Protein AF-A0A6I4Q7S2-F1 (afdb_monomer_lite)

Structure (mmCIF, N/CA/C/O backbone):
data_AF-A0A6I4Q7S2-F1
#
_entry.id   AF-A0A6I4Q7S2-F1
#
loop_
_atom_site.group_PDB
_atom_site.id
_atom_site.type_symbol
_atom_site.label_atom_id
_atom_site.label_alt_id
_atom_site.label_comp_id
_atom_site.label_asym_id
_atom_site.label_entity_id
_atom_site.label_seq_id
_atom_site.pdbx_PDB_ins_code
_atom_site.Cartn_x
_atom_site.Cartn_y
_atom_site.Cartn_z
_atom_site.occupancy
_atom_site.B_iso_or_equiv
_atom_site.auth_seq_id
_atom_site.auth_comp_id
_atom_site.auth_asym_id
_atom_site.auth_atom_id
_atom_site.pdbx_PDB_model_num
ATOM 1 N N . MET A 1 1 ? -5.305 -0.276 26.487 1.00 49.66 1 MET A N 1
ATOM 2 C CA . MET A 1 1 ? -5.914 0.810 25.688 1.00 49.66 1 MET A CA 1
ATOM 3 C C . MET A 1 1 ? -7.414 0.720 25.911 1.00 49.66 1 MET A C 1
ATOM 5 O O . MET A 1 1 ? -7.982 -0.295 25.547 1.00 49.66 1 MET A O 1
ATOM 9 N N . HIS A 1 2 ? -8.028 1.681 26.604 1.00 46.66 2 HIS A N 1
ATOM 10 C CA . HIS A 1 2 ? -9.475 1.680 26.854 1.00 46.66 2 HIS A CA 1
ATOM 11 C C . HIS A 1 2 ? -10.180 2.406 25.700 1.00 46.66 2 HIS A C 1
ATOM 13 O O . HIS A 1 2 ? -9.959 3.601 25.516 1.00 46.66 2 HIS A O 1
ATOM 19 N N . THR A 1 3 ? -10.976 1.679 24.915 1.00 49.47 3 THR A N 1
ATOM 20 C CA . THR A 1 3 ? -11.539 2.110 23.617 1.00 49.47 3 THR A CA 1
ATOM 21 C C . THR A 1 3 ? -13.013 2.529 23.682 1.00 49.47 3 THR A C 1
ATOM 23 O O . THR A 1 3 ? -13.605 2.836 22.656 1.00 49.47 3 THR A O 1
ATOM 26 N N . HIS A 1 4 ? -13.604 2.604 24.877 1.00 51.66 4 HIS A N 1
ATOM 27 C CA . HIS A 1 4 ? -15.047 2.827 25.084 1.00 51.66 4 HIS A CA 1
ATOM 28 C C . HIS A 1 4 ? -15.483 4.309 25.068 1.00 51.66 4 HIS A C 1
ATOM 30 O O . HIS A 1 4 ? -16.620 4.616 25.413 1.00 51.66 4 HIS A O 1
ATOM 36 N N . ASN A 1 5 ? -14.587 5.251 24.737 1.00 62.62 5 ASN A N 1
ATOM 37 C CA . ASN A 1 5 ? -14.944 6.667 24.604 1.00 62.62 5 ASN A CA 1
ATOM 38 C C . ASN A 1 5 ? -15.087 7.023 23.107 1.00 62.62 5 ASN A C 1
ATOM 40 O O . ASN A 1 5 ? -14.070 7.031 22.409 1.00 62.62 5 ASN A O 1
ATOM 44 N N . PRO A 1 6 ? -16.296 7.344 22.614 1.00 57.25 6 PRO A N 1
ATOM 45 C CA . PRO A 1 6 ? -16.530 7.695 21.211 1.00 57.25 6 PRO A CA 1
ATOM 46 C C . PRO A 1 6 ? -15.836 8.995 20.754 1.00 57.25 6 PRO A C 1
ATOM 48 O O . PRO A 1 6 ? -15.523 9.111 19.570 1.00 57.25 6 PRO A O 1
ATOM 51 N N . ASP A 1 7 ? -15.466 9.905 21.665 1.00 61.59 7 ASP A N 1
ATOM 52 C CA . ASP A 1 7 ? -14.604 11.070 21.367 1.00 61.59 7 ASP A CA 1
ATOM 53 C C . ASP A 1 7 ? -13.117 10.687 21.236 1.00 61.59 7 ASP A C 1
ATOM 55 O O . ASP A 1 7 ? -12.273 11.491 20.840 1.00 61.59 7 ASP A O 1
ATOM 59 N N . LYS A 1 8 ? -12.773 9.437 21.567 1.00 58.53 8 LYS A N 1
ATOM 60 C CA . LYS A 1 8 ? -11.436 8.846 21.439 1.00 58.53 8 LYS A CA 1
ATOM 61 C C . LYS A 1 8 ? -11.423 7.715 20.411 1.00 58.53 8 LYS A C 1
ATOM 63 O O . LYS A 1 8 ? -10.740 6.713 20.620 1.00 58.53 8 LYS A O 1
ATOM 68 N N . MET A 1 9 ? -12.133 7.871 19.289 1.00 60.41 9 MET A N 1
ATOM 69 C CA . MET A 1 9 ? -11.868 7.062 18.093 1.00 60.41 9 MET A CA 1
ATOM 70 C C . MET A 1 9 ? -10.392 7.218 17.708 1.00 60.41 9 MET A C 1
ATOM 72 O O . MET A 1 9 ? -9.995 8.193 17.074 1.00 60.41 9 MET A O 1
ATOM 76 N N . GLN A 1 10 ? -9.567 6.260 18.118 1.00 72.69 10 GLN A N 1
ATOM 77 C CA . GLN A 1 10 ? -8.154 6.226 17.782 1.00 72.69 10 GLN A CA 1
ATOM 78 C C . GLN A 1 10 ? -7.974 5.345 16.553 1.00 72.69 10 GLN A C 1
ATOM 80 O O . GLN A 1 10 ? -8.396 4.188 16.515 1.00 72.69 10 GLN A O 1
ATOM 85 N N . GLY A 1 11 ? -7.354 5.918 15.530 1.00 82.81 11 GLY A N 1
ATOM 86 C CA . GLY A 1 11 ? -6.937 5.199 14.343 1.00 82.81 11 GLY A CA 1
ATOM 87 C C . GLY A 1 11 ? -5.535 5.621 13.948 1.00 82.81 11 GLY A C 1
ATOM 88 O O . GLY A 1 11 ? -5.094 6.726 14.261 1.00 82.81 11 GLY A O 1
ATOM 89 N N . ILE A 1 12 ? -4.829 4.722 13.275 1.00 90.31 12 ILE A N 1
ATOM 90 C CA . ILE A 1 12 ? -3.504 4.997 12.724 1.00 90.31 12 ILE A CA 1
ATOM 91 C C . ILE A 1 12 ? -3.560 4.666 11.244 1.00 90.31 12 ILE A C 1
ATOM 93 O O . ILE 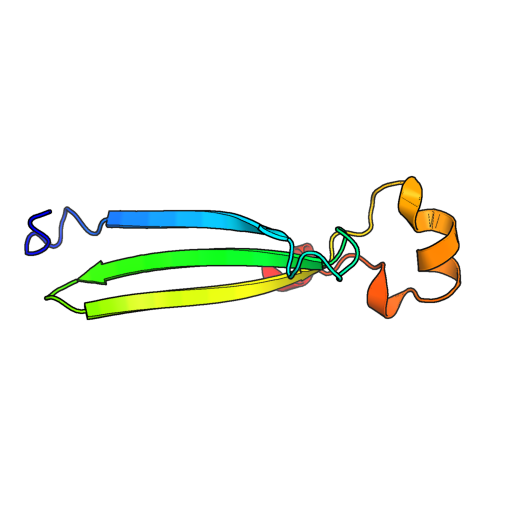A 1 12 ? -4.040 3.598 10.862 1.00 90.31 12 ILE A O 1
ATOM 97 N N . ILE A 1 13 ? -3.065 5.590 10.426 1.00 91.81 13 ILE A N 1
ATOM 98 C CA . ILE A 1 13 ? -2.887 5.399 8.993 1.00 91.81 13 ILE A CA 1
ATOM 99 C C . ILE A 1 13 ? -1.397 5.482 8.700 1.00 91.81 13 ILE A C 1
ATOM 101 O O . ILE A 1 13 ? -0.719 6.401 9.156 1.00 91.81 13 ILE A O 1
ATOM 105 N N . PHE A 1 14 ? -0.895 4.536 7.919 1.00 93.56 14 PHE A N 1
ATOM 106 C CA . PHE A 1 14 ? 0.466 4.573 7.414 1.00 93.56 14 PHE A CA 1
ATOM 107 C C . PHE A 1 14 ? 0.517 4.175 5.945 1.00 93.56 14 PHE A C 1
ATOM 109 O O . PHE A 1 14 ? -0.276 3.370 5.452 1.00 93.56 14 PHE A O 1
ATOM 116 N N . GLU A 1 15 ? 1.489 4.743 5.243 1.00 92.88 15 GLU A N 1
ATOM 117 C CA . GLU A 1 15 ? 1.870 4.295 3.913 1.00 92.88 15 GLU A CA 1
ATOM 118 C C . GLU A 1 15 ? 2.940 3.208 4.040 1.00 92.88 15 GLU A C 1
ATOM 120 O O . GLU A 1 15 ? 3.937 3.378 4.745 1.00 92.88 15 GLU A O 1
ATOM 125 N N . ARG A 1 16 ? 2.772 2.098 3.321 1.00 94.25 16 ARG A N 1
ATOM 126 C CA . ARG A 1 16 ? 3.813 1.074 3.180 1.00 94.25 16 ARG A CA 1
ATOM 127 C C . ARG A 1 16 ? 3.912 0.552 1.754 1.00 94.25 16 ARG A C 1
ATOM 129 O O . ARG A 1 16 ? 2.995 0.711 0.952 1.00 94.25 16 ARG A O 1
ATOM 136 N N . MET A 1 17 ? 5.015 -0.123 1.439 1.00 93.56 17 MET A N 1
ATOM 137 C CA . MET A 1 17 ? 5.112 -0.914 0.207 1.00 93.56 17 MET A CA 1
ATOM 138 C C . MET A 1 17 ? 4.141 -2.100 0.250 1.00 93.56 17 MET A C 1
ATOM 140 O O . MET A 1 17 ? 3.820 -2.609 1.328 1.00 93.56 17 MET A O 1
ATOM 144 N N . GLU A 1 18 ? 3.680 -2.547 -0.919 1.00 94.81 18 GLU A N 1
ATOM 145 C CA . GLU A 1 18 ? 2.773 -3.696 -1.027 1.00 94.81 18 GLU A CA 1
ATOM 146 C C . GLU A 1 18 ? 3.393 -4.982 -0.460 1.00 94.81 18 GLU A C 1
ATOM 148 O O . GLU A 1 18 ? 2.778 -5.625 0.395 1.00 94.81 18 GLU A O 1
ATOM 153 N N . SER A 1 19 ? 4.616 -5.315 -0.886 1.00 93.38 19 SER A N 1
ATOM 154 C CA . SER A 1 19 ? 5.409 -6.440 -0.381 1.00 93.38 19 SER A CA 1
ATOM 155 C C . SER A 1 19 ? 6.903 -6.230 -0.672 1.00 93.38 19 SER A C 1
ATOM 157 O O . SER A 1 19 ? 7.255 -5.362 -1.470 1.00 93.38 19 SER A O 1
ATOM 159 N N . ILE A 1 20 ? 7.779 -7.043 -0.068 1.00 88.31 20 ILE A N 1
ATOM 160 C CA . ILE A 1 20 ? 9.238 -7.003 -0.302 1.00 88.31 20 ILE A CA 1
ATOM 161 C C . ILE A 1 20 ? 9.589 -7.371 -1.758 1.00 88.31 20 ILE A C 1
ATOM 163 O O . ILE A 1 20 ? 10.552 -6.848 -2.308 1.00 88.31 20 ILE A O 1
ATOM 167 N N . GLY A 1 21 ? 8.796 -8.240 -2.396 1.00 90.75 21 GLY A N 1
ATOM 168 C CA . GLY A 1 21 ? 9.009 -8.680 -3.781 1.00 90.75 21 GLY A CA 1
ATOM 169 C C . GLY A 1 21 ? 8.382 -7.772 -4.841 1.00 90.75 21 GLY A C 1
ATOM 170 O O . GLY A 1 21 ? 8.539 -8.026 -6.033 1.00 90.75 21 GLY A O 1
ATOM 171 N N . THR A 1 22 ? 7.658 -6.725 -4.437 1.00 90.62 22 THR A N 1
ATOM 172 C CA . THR A 1 22 ? 6.987 -5.812 -5.367 1.00 90.62 22 THR A CA 1
ATOM 173 C C . THR A 1 22 ? 7.801 -4.534 -5.524 1.00 90.62 22 THR A C 1
ATOM 175 O O . THR A 1 22 ? 8.320 -3.986 -4.553 1.00 90.62 22 THR A O 1
ATOM 178 N N . ALA A 1 23 ? 7.881 -4.005 -6.747 1.00 91.88 23 ALA A N 1
ATOM 179 C CA . ALA A 1 23 ? 8.511 -2.714 -6.982 1.00 91.88 23 ALA A CA 1
ATOM 180 C C . ALA A 1 23 ? 7.873 -1.629 -6.094 1.00 91.88 23 ALA A C 1
ATOM 182 O O . ALA A 1 23 ? 6.650 -1.512 -6.029 1.00 91.88 23 ALA A O 1
ATOM 183 N N . GLY A 1 24 ? 8.699 -0.782 -5.470 1.00 92.75 24 GLY A N 1
ATOM 184 C CA . GLY A 1 24 ? 8.255 0.271 -4.540 1.00 92.75 24 GLY A CA 1
ATOM 185 C C . GLY A 1 24 ? 7.360 1.372 -5.135 1.00 92.75 24 GLY A C 1
ATOM 186 O O . GLY A 1 24 ? 7.041 2.332 -4.436 1.00 92.75 24 GLY A O 1
ATOM 187 N N . VAL A 1 25 ? 6.965 1.252 -6.406 1.00 94.38 25 VAL A N 1
ATOM 188 C CA . VAL A 1 25 ? 5.857 1.998 -7.014 1.00 94.38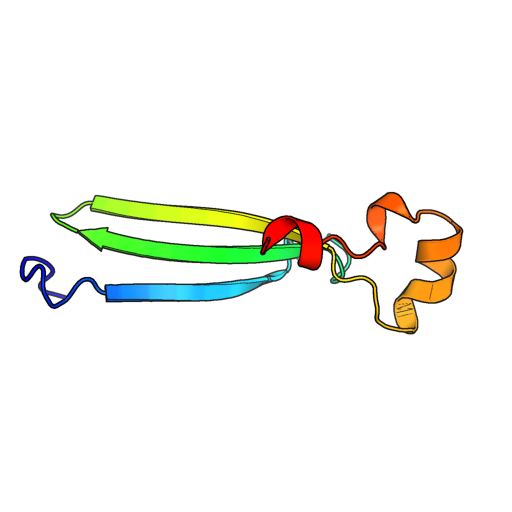 25 VAL A CA 1
ATOM 189 C C . VAL A 1 25 ? 4.510 1.542 -6.449 1.00 94.38 25 VAL A C 1
ATOM 191 O O . VAL A 1 25 ? 3.615 2.367 -6.303 1.00 94.38 25 VAL A O 1
ATOM 194 N N . ALA A 1 26 ? 4.369 0.262 -6.091 1.00 96.38 26 ALA A N 1
ATOM 195 C CA . ALA A 1 26 ? 3.167 -0.289 -5.484 1.00 96.38 26 ALA A CA 1
ATOM 196 C C . ALA A 1 26 ? 3.144 0.001 -3.976 1.00 96.38 26 ALA A C 1
ATOM 198 O O . ALA A 1 26 ? 3.987 -0.475 -3.207 1.00 96.38 26 ALA A O 1
ATOM 199 N N . ARG A 1 27 ? 2.168 0.805 -3.560 1.00 94.69 27 ARG A N 1
ATOM 200 C CA . ARG A 1 27 ? 1.984 1.287 -2.192 1.00 94.69 27 ARG A CA 1
ATOM 201 C C . ARG A 1 27 ? 0.619 0.869 -1.664 1.00 94.69 27 ARG A C 1
ATOM 203 O O . ARG A 1 27 ? -0.331 0.671 -2.422 1.00 94.69 27 ARG A O 1
ATOM 210 N N . ILE A 1 28 ? 0.523 0.757 -0.349 1.00 96.44 28 ILE A N 1
ATOM 211 C CA . ILE A 1 28 ? -0.721 0.534 0.374 1.00 96.44 28 ILE A CA 1
ATOM 212 C C . ILE A 1 28 ? -0.841 1.635 1.417 1.00 96.44 28 ILE A C 1
ATOM 214 O O . ILE A 1 28 ? 0.049 1.786 2.253 1.00 96.44 28 ILE A O 1
ATOM 218 N N . LEU A 1 29 ? -1.949 2.372 1.368 1.00 95.19 29 LEU A N 1
ATOM 219 C CA . LEU A 1 29 ? -2.414 3.142 2.511 1.00 95.19 29 LEU A CA 1
ATOM 220 C C . LEU A 1 29 ? -3.191 2.178 3.405 1.00 95.19 29 LEU A C 1
ATOM 222 O O . LEU A 1 29 ? -4.217 1.633 2.990 1.00 95.19 29 LEU A O 1
ATOM 226 N N . GLU A 1 30 ? -2.650 1.893 4.581 1.00 95.62 30 GLU A N 1
ATOM 227 C CA . GLU A 1 30 ? -3.216 0.934 5.521 1.00 95.62 30 GLU A CA 1
ATOM 228 C C . GLU A 1 30 ? -3.666 1.669 6.780 1.00 95.62 30 GLU A C 1
ATOM 230 O O . GLU A 1 30 ? -2.888 2.396 7.396 1.00 95.62 30 GLU A O 1
ATOM 235 N N . GLY A 1 31 ? -4.941 1.499 7.124 1.00 94.06 31 GLY A N 1
ATOM 236 C CA . GLY A 1 31 ? -5.571 2.112 8.283 1.00 94.06 31 GLY A CA 1
ATOM 237 C C . GLY A 1 31 ? -6.053 1.059 9.269 1.00 94.06 31 GLY A C 1
ATOM 238 O O . GLY A 1 31 ? -6.671 0.071 8.865 1.00 94.06 31 GLY A O 1
ATOM 239 N N . TYR A 1 32 ? -5.804 1.297 10.553 1.00 93.25 32 TYR A N 1
ATOM 240 C CA . TYR A 1 32 ? -6.380 0.534 11.656 1.00 93.25 32 TYR A CA 1
ATOM 241 C C . TYR A 1 32 ? -7.262 1.437 12.496 1.00 93.25 32 TYR A C 1
ATOM 243 O O . TYR A 1 32 ? -6.902 2.583 12.771 1.00 93.25 32 TYR A O 1
ATOM 251 N N . ARG A 1 33 ? -8.401 0.899 12.920 1.00 89.88 33 ARG A N 1
ATOM 252 C CA . ARG A 1 33 ? -9.316 1.528 13.867 1.00 89.88 33 ARG A CA 1
ATOM 253 C C . ARG A 1 33 ? -9.762 0.493 14.888 1.00 89.88 33 ARG A C 1
ATOM 255 O O . ARG A 1 33 ? -10.053 -0.643 14.519 1.00 89.88 33 ARG A O 1
ATOM 262 N N . TRP A 1 34 ? -9.849 0.911 16.144 1.00 87.00 34 TRP A N 1
ATOM 263 C CA . TRP A 1 34 ? -10.305 0.072 17.248 1.00 87.00 34 TRP A CA 1
ATOM 264 C C . TRP A 1 34 ? -11.575 0.651 17.852 1.00 87.00 34 TRP A C 1
ATOM 266 O O . TRP A 1 34 ? -11.635 1.848 18.131 1.00 87.00 34 TRP A O 1
ATOM 276 N N . GLN A 1 35 ? -12.579 -0.196 18.042 1.00 83.44 35 GLN A N 1
ATOM 277 C CA . GLN A 1 35 ? -13.839 0.172 18.673 1.00 83.44 35 GLN A CA 1
ATOM 278 C C . GLN A 1 35 ? -14.497 -1.085 19.247 1.00 83.44 35 GLN A C 1
ATOM 280 O O . GLN A 1 35 ? -14.591 -2.076 18.533 1.00 83.44 35 GLN A O 1
ATOM 285 N N . ASP A 1 36 ? -14.944 -1.030 20.505 1.00 83.44 36 ASP A N 1
ATOM 286 C CA . ASP A 1 36 ? -15.755 -2.079 21.148 1.00 83.44 36 ASP A CA 1
ATOM 287 C C . ASP A 1 36 ? -15.179 -3.499 20.958 1.00 83.44 36 ASP A C 1
ATOM 289 O O . ASP A 1 36 ? -15.841 -4.398 20.450 1.00 83.44 36 ASP A O 1
ATOM 293 N N . ASP A 1 37 ? -13.893 -3.6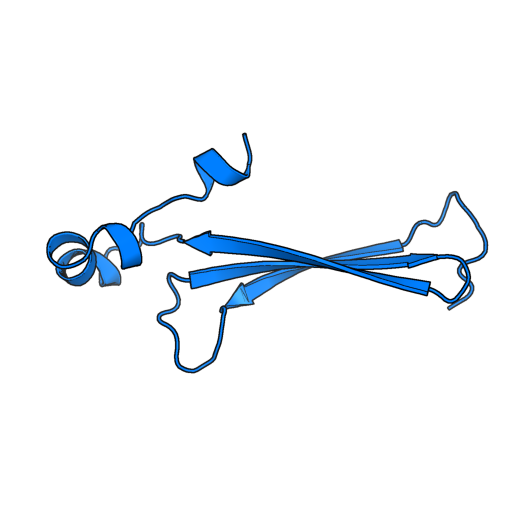66 21.292 1.00 83.25 37 ASP A N 1
ATOM 294 C CA . ASP A 1 37 ? -13.102 -4.901 21.123 1.00 83.25 37 ASP A CA 1
ATOM 295 C C 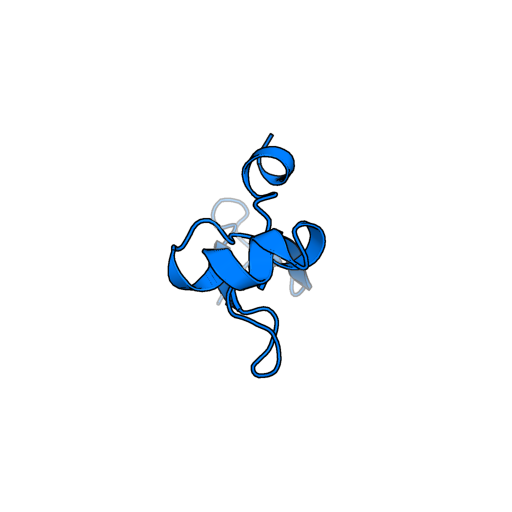. ASP A 1 37 ? -12.951 -5.419 19.676 1.00 83.25 37 ASP A C 1
ATOM 297 O O . ASP A 1 37 ? -12.337 -6.460 19.430 1.00 83.25 37 ASP A O 1
ATOM 301 N N . VAL A 1 38 ? -13.413 -4.655 18.685 1.00 85.88 38 VAL A N 1
ATOM 302 C CA . VAL A 1 38 ? -13.248 -4.933 17.257 1.00 85.88 38 VAL A CA 1
ATOM 303 C C . VAL A 1 38 ? -12.102 -4.106 16.678 1.00 85.88 38 VAL A C 1
ATOM 305 O O . VAL A 1 38 ? -11.961 -2.907 16.932 1.00 85.88 38 VAL A O 1
ATOM 308 N N . THR A 1 39 ? -11.283 -4.751 15.841 1.00 90.00 39 THR A N 1
ATOM 309 C CA . THR A 1 39 ? -10.283 -4.074 15.003 1.00 90.00 39 THR A CA 1
ATOM 310 C C . THR A 1 39 ? -10.747 -4.062 13.554 1.00 90.00 39 THR A C 1
ATOM 312 O O . THR A 1 39 ? -10.906 -5.117 12.940 1.00 90.00 39 THR A O 1
ATOM 315 N N . LEU A 1 40 ? -10.905 -2.871 12.982 1.00 91.69 40 LEU A N 1
ATOM 316 C CA . LEU A 1 40 ? -11.141 -2.690 11.557 1.00 91.69 40 LEU A CA 1
ATOM 317 C C . LEU A 1 40 ? -9.819 -2.378 10.856 1.00 91.69 40 LEU A C 1
ATOM 319 O O . LEU A 1 40 ? -9.120 -1.432 11.223 1.00 91.69 40 LEU A O 1
ATOM 323 N N . LYS A 1 41 ? -9.511 -3.152 9.814 1.00 95.12 41 LYS A N 1
ATOM 324 C CA . LYS A 1 41 ? -8.397 -2.899 8.901 1.00 95.12 41 LYS A CA 1
ATOM 325 C C . LYS A 1 41 ? -8.937 -2.459 7.547 1.00 95.12 41 LYS A C 1
ATOM 327 O O . LYS A 1 41 ? -9.724 -3.172 6.932 1.00 95.12 41 LYS A O 1
ATOM 332 N N . ILE A 1 42 ? -8.463 -1.318 7.062 1.00 93.56 42 ILE A N 1
ATOM 333 C CA . ILE A 1 42 ? -8.788 -0.787 5.736 1.00 93.56 42 ILE A CA 1
ATOM 334 C C . ILE A 1 42 ? -7.494 -0.704 4.931 1.00 93.56 42 ILE A C 1
ATOM 336 O O . ILE A 1 42 ? -6.452 -0.301 5.448 1.00 93.56 42 ILE A O 1
ATOM 340 N N . GLN A 1 43 ? -7.549 -1.103 3.662 1.00 95.81 43 GLN A N 1
ATOM 341 C CA . GLN A 1 43 ? -6.410 -1.034 2.753 1.00 95.81 43 GLN A CA 1
ATOM 342 C C . GLN A 1 43 ? -6.816 -0.408 1.428 1.00 95.81 43 GLN A C 1
ATOM 344 O O . GLN A 1 43 ? -7.771 -0.848 0.790 1.00 95.81 43 GLN A O 1
ATOM 349 N N . MET A 1 44 ? -6.021 0.555 0.970 1.00 95.75 44 MET A N 1
ATOM 350 C CA . MET A 1 44 ? -6.116 1.107 -0.374 1.00 95.75 44 MET A CA 1
ATOM 351 C C . MET A 1 44 ? -4.799 0.882 -1.112 1.00 95.75 44 MET A C 1
ATOM 353 O O . MET A 1 44 ? -3.773 1.470 -0.771 1.00 95.75 44 MET A O 1
ATOM 357 N N . LYS A 1 45 ? -4.827 0.032 -2.144 1.00 95.56 45 LYS A N 1
ATOM 358 C CA . LYS A 1 45 ? -3.686 -0.150 -3.047 1.00 95.56 45 LYS A CA 1
ATOM 359 C C . LYS A 1 45 ? -3.606 1.010 -4.037 1.00 95.56 45 LYS A C 1
ATOM 361 O O . LYS A 1 45 ? -4.590 1.324 -4.712 1.00 95.56 45 LYS A O 1
ATOM 366 N N . ALA A 1 46 ? -2.417 1.584 -4.167 1.00 95.44 46 ALA A N 1
ATOM 367 C CA . ALA A 1 46 ? -2.110 2.655 -5.102 1.00 95.44 46 ALA A CA 1
ATOM 368 C C . ALA A 1 46 ? -0.743 2.434 -5.765 1.00 95.44 46 ALA A C 1
ATOM 370 O O . ALA A 1 46 ? 0.095 1.666 -5.293 1.00 95.44 46 ALA A O 1
ATOM 371 N N . ARG A 1 47 ? -0.520 3.113 -6.886 1.00 95.50 47 ARG A N 1
ATOM 372 C CA . ARG A 1 47 ? 0.737 3.139 -7.630 1.00 95.50 47 ARG A CA 1
ATOM 373 C C . ARG A 1 47 ? 1.223 4.574 -7.724 1.00 95.50 47 ARG A C 1
ATOM 375 O O . ARG A 1 47 ? 0.482 5.425 -8.209 1.00 95.50 47 ARG A O 1
ATOM 382 N N . ASN A 1 48 ? 2.456 4.819 -7.289 1.00 94.38 48 ASN A N 1
ATOM 383 C CA . ASN A 1 48 ? 3.145 6.101 -7.422 1.00 94.38 48 ASN A CA 1
ATOM 384 C C . ASN A 1 48 ? 4.484 5.924 -8.154 1.00 94.38 48 ASN A C 1
ATOM 386 O O . ASN A 1 48 ? 5.551 5.815 -7.546 1.00 94.38 48 ASN A O 1
ATOM 390 N N . GLY A 1 49 ? 4.419 5.839 -9.481 1.00 94.69 49 GLY A N 1
ATOM 391 C CA . GLY A 1 49 ? 5.589 5.618 -10.327 1.00 94.69 49 GLY A CA 1
ATOM 392 C C . GLY A 1 49 ? 6.198 6.893 -10.896 1.00 94.69 49 GLY A C 1
ATOM 393 O O . GLY A 1 49 ? 6.827 6.843 -11.945 1.00 94.69 49 GLY A O 1
ATOM 394 N N . LEU A 1 50 ? 5.992 8.052 -10.259 1.00 94.81 50 LEU A N 1
ATOM 395 C CA . LEU A 1 50 ? 6.484 9.341 -10.769 1.00 94.81 50 LEU A CA 1
ATOM 396 C C . LEU A 1 50 ? 8.004 9.524 -10.658 1.00 94.81 50 LEU A C 1
ATOM 398 O O . LEU A 1 50 ? 8.561 10.395 -11.319 1.00 94.81 50 LEU A O 1
ATOM 402 N N . SER A 1 51 ? 8.676 8.708 -9.845 1.00 95.38 51 SER A N 1
ATOM 403 C CA . SER A 1 51 ? 10.131 8.760 -9.691 1.00 95.38 51 SER A CA 1
ATOM 404 C C . SER A 1 51 ? 10.854 8.406 -10.995 1.00 95.38 51 SER A C 1
ATOM 406 O O . SER A 1 51 ? 10.544 7.389 -11.612 1.00 95.38 51 SER A O 1
ATOM 408 N N . LYS A 1 52 ? 11.891 9.182 -11.345 1.00 96.81 52 LYS A N 1
ATOM 409 C CA . LYS A 1 52 ? 12.724 8.976 -12.548 1.00 96.81 52 LYS A CA 1
ATOM 410 C C . LYS A 1 52 ? 13.317 7.570 -12.662 1.00 96.81 52 LYS A C 1
ATOM 412 O O . LYS A 1 52 ? 13.514 7.064 -13.759 1.00 96.81 52 LYS A O 1
ATOM 417 N N . LYS A 1 53 ? 13.561 6.895 -11.531 1.00 95.62 53 LYS A N 1
ATOM 418 C CA . LYS A 1 53 ? 14.077 5.515 -11.528 1.00 95.62 53 LYS A CA 1
ATOM 419 C C . LYS A 1 53 ? 13.145 4.514 -12.226 1.00 95.62 53 LYS A C 1
ATOM 421 O O . LYS A 1 53 ? 13.592 3.431 -12.570 1.00 95.62 53 LYS A O 1
ATOM 426 N N . TYR A 1 54 ? 11.872 4.872 -12.416 1.00 95.75 54 TYR A N 1
ATOM 427 C CA . TYR A 1 54 ? 10.874 4.057 -13.102 1.00 95.75 54 TYR A CA 1
ATOM 428 C C . TYR A 1 54 ? 10.605 4.505 -14.545 1.00 95.75 54 TYR A C 1
ATOM 430 O O . TYR A 1 54 ? 9.701 3.959 -15.163 1.00 95.75 54 TYR A O 1
ATOM 438 N N . ASP A 1 55 ? 11.341 5.469 -15.112 1.00 96.88 55 ASP A N 1
ATOM 439 C CA . ASP A 1 55 ? 11.049 5.992 -16.459 1.00 96.88 55 ASP A CA 1
ATOM 440 C C . ASP A 1 55 ? 11.097 4.900 -17.537 1.00 96.88 55 ASP A C 1
ATOM 442 O O . ASP A 1 55 ? 10.146 4.753 -18.306 1.00 96.88 55 ASP A O 1
ATOM 446 N N . ALA A 1 56 ? 12.158 4.087 -17.548 1.00 97.06 56 ALA A N 1
ATOM 447 C CA . ALA A 1 56 ? 12.307 2.986 -18.501 1.00 97.06 56 ALA A CA 1
ATOM 448 C C . ALA A 1 56 ? 11.220 1.912 -18.318 1.00 97.06 56 ALA A C 1
ATOM 450 O O . ALA A 1 56 ? 10.628 1.440 -19.289 1.00 97.06 56 ALA A O 1
ATOM 451 N N . ASP A 1 57 ? 10.917 1.555 -17.070 1.00 96.69 57 ASP A N 1
ATOM 452 C CA . ASP A 1 57 ? 9.894 0.560 -16.751 1.00 96.69 57 ASP A CA 1
ATOM 453 C C . ASP A 1 57 ? 8.483 1.055 -17.084 1.00 96.69 57 ASP A C 1
ATOM 455 O O . ASP A 1 57 ? 7.653 0.295 -17.575 1.00 96.69 57 ASP A O 1
ATOM 459 N N . ARG A 1 58 ? 8.205 2.343 -16.873 1.00 95.88 58 ARG A N 1
ATOM 460 C CA . ARG A 1 58 ? 6.929 2.988 -17.196 1.00 95.88 58 ARG A CA 1
ATOM 461 C C . ARG A 1 58 ? 6.703 3.120 -18.695 1.00 95.88 58 ARG A C 1
ATOM 463 O O . ARG A 1 58 ? 5.556 3.030 -19.117 1.00 95.88 58 ARG A O 1
ATOM 470 N N . GLN A 1 59 ? 7.759 3.281 -19.492 1.00 96.06 59 GLN A N 1
ATOM 471 C CA . GLN A 1 59 ? 7.654 3.206 -20.952 1.00 96.06 59 GLN A CA 1
ATOM 472 C C . GLN A 1 59 ? 7.260 1.800 -21.425 1.00 96.06 59 GLN A C 1
ATOM 474 O O . GLN A 1 59 ? 6.447 1.672 -22.335 1.00 96.06 59 GLN A O 1
ATOM 479 N N . ARG A 1 60 ? 7.795 0.745 -20.794 1.00 96.56 60 ARG A N 1
ATOM 480 C CA . ARG A 1 60 ? 7.490 -0.654 -21.152 1.00 96.56 60 ARG A CA 1
ATOM 481 C C . ARG A 1 60 ? 6.144 -1.128 -20.599 1.00 96.56 60 ARG A C 1
ATOM 483 O O . ARG A 1 60 ? 5.397 -1.818 -21.281 1.00 96.56 60 ARG A O 1
ATOM 490 N N . SER A 1 61 ? 5.843 -0.743 -19.363 1.00 95.44 61 SER A N 1
ATOM 491 C CA . SER A 1 61 ? 4.728 -1.251 -18.561 1.00 95.44 61 SER A CA 1
ATOM 492 C C . SER A 1 61 ? 4.022 -0.113 -17.806 1.00 95.44 61 SER A C 1
ATOM 494 O O . SER A 1 61 ? 4.020 -0.082 -16.569 1.00 95.44 61 SER A O 1
ATOM 496 N N . PRO A 1 62 ? 3.362 0.826 -18.510 1.00 93.12 62 PRO A N 1
ATOM 497 C CA . PRO A 1 62 ? 2.749 2.009 -17.894 1.00 93.12 62 PRO A CA 1
A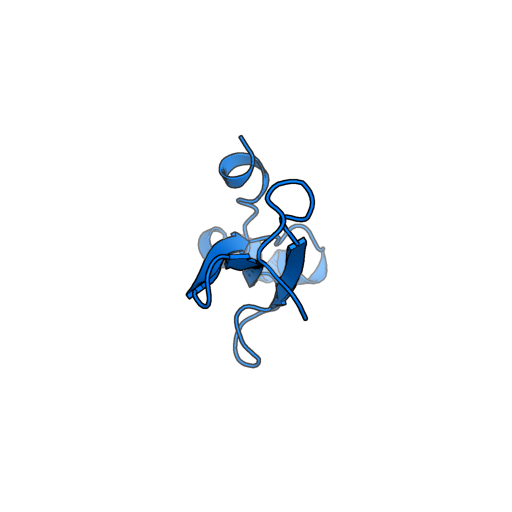TOM 498 C C . PRO A 1 62 ? 1.656 1.668 -16.872 1.00 93.12 62 PRO A C 1
ATOM 500 O O . PRO A 1 62 ? 1.448 2.405 -15.914 1.00 93.12 62 PRO A O 1
ATOM 503 N N . HIS A 1 63 ? 0.988 0.522 -17.017 1.00 91.19 63 HIS A N 1
ATOM 504 C CA . HIS A 1 63 ? -0.033 0.054 -16.077 1.00 91.19 63 HIS A CA 1
ATOM 505 C C . HIS A 1 63 ? 0.543 -0.414 -14.723 1.00 91.19 63 HIS A C 1
ATOM 507 O O . HIS A 1 63 ? -0.156 -0.366 -13.707 1.00 91.19 63 HIS A O 1
ATOM 513 N N . LEU A 1 64 ? 1.814 -0.841 -14.687 1.00 92.25 64 LEU A N 1
ATOM 514 C CA . LEU A 1 64 ? 2.503 -1.285 -13.466 1.00 92.25 64 LEU A CA 1
ATOM 515 C C . LEU A 1 64 ? 3.266 -0.149 -12.784 1.00 92.25 64 LEU A C 1
ATOM 517 O O . LEU A 1 64 ? 3.305 -0.097 -11.556 1.00 92.25 64 LEU A O 1
ATOM 521 N N . TYR A 1 65 ? 3.827 0.767 -13.575 1.00 95.88 65 TYR A N 1
ATOM 522 C CA . TYR A 1 65 ? 4.681 1.861 -13.103 1.00 95.88 65 TYR A CA 1
ATOM 523 C C . TYR A 1 65 ? 4.041 3.245 -13.284 1.00 95.88 65 TYR A C 1
ATOM 525 O O . TYR A 1 65 ? 4.718 4.268 -13.236 1.00 95.88 65 TYR A O 1
ATOM 533 N N . GLY A 1 66 ? 2.733 3.298 -13.523 1.00 94.94 66 GLY A N 1
ATOM 534 C CA . GLY A 1 66 ? 1.975 4.540 -13.635 1.00 94.94 66 GLY A CA 1
ATOM 535 C C . GLY A 1 66 ? 1.728 5.223 -12.287 1.00 94.94 66 GLY A C 1
ATOM 536 O O . GLY A 1 66 ? 2.188 4.782 -11.231 1.00 94.94 66 GLY A O 1
ATOM 537 N N . ASN A 1 67 ? 0.965 6.313 -12.328 1.00 95.50 67 ASN A N 1
ATOM 538 C CA . ASN A 1 67 ? 0.455 6.984 -11.139 1.00 95.50 67 ASN A CA 1
ATOM 539 C C . ASN A 1 67 ? -1.070 6.917 -11.133 1.00 95.50 67 ASN A C 1
ATOM 541 O O . ASN A 1 67 ? -1.701 7.444 -12.049 1.00 95.50 67 ASN A O 1
ATOM 545 N N . ASN A 1 68 ? -1.643 6.279 -10.114 1.00 95.50 68 ASN A N 1
ATOM 546 C CA . ASN A 1 68 ? -3.090 6.270 -9.909 1.00 95.50 68 ASN A CA 1
ATOM 547 C C . ASN A 1 68 ? -3.522 6.882 -8.566 1.00 95.50 68 ASN A C 1
ATOM 549 O O . ASN A 1 68 ? -4.683 6.747 -8.189 1.00 95.50 68 ASN A O 1
ATOM 553 N N . VAL A 1 69 ? -2.603 7.531 -7.837 1.00 93.69 69 VAL A N 1
ATOM 554 C CA . VAL A 1 69 ? -2.909 8.170 -6.548 1.00 93.69 69 VAL A CA 1
ATOM 555 C C . VAL A 1 69 ? -4.005 9.240 -6.682 1.00 93.69 69 VAL A C 1
ATOM 557 O O . VAL A 1 69 ? -4.954 9.171 -5.905 1.00 93.69 69 VAL A O 1
ATOM 560 N N . PRO A 1 70 ? -3.971 10.174 -7.658 1.00 94.12 70 PRO A N 1
ATOM 561 C CA . PRO A 1 70 ? -5.009 11.202 -7.774 1.00 94.12 70 PRO A CA 1
ATOM 562 C C . PRO A 1 70 ? -6.425 10.634 -7.938 1.00 94.12 70 PRO A C 1
ATOM 564 O O . PRO A 1 70 ? -7.354 11.110 -7.306 1.00 94.12 70 PRO A O 1
ATOM 567 N N . GLN A 1 71 ? -6.585 9.565 -8.721 1.00 94.44 71 GLN A N 1
ATOM 568 C CA . GLN A 1 71 ? -7.870 8.902 -8.970 1.00 94.44 71 GLN A CA 1
ATOM 569 C C . GLN A 1 71 ? -8.396 8.143 -7.746 1.00 94.44 71 GLN A C 1
ATOM 571 O O . GLN A 1 71 ? -9.562 7.770 -7.708 1.00 94.44 71 GLN A O 1
ATOM 576 N N . LYS A 1 72 ? -7.520 7.836 -6.785 1.00 90.56 72 LYS A N 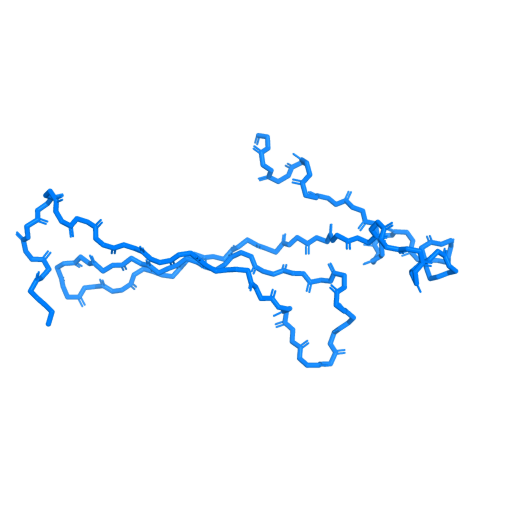1
ATOM 577 C CA . LYS A 1 72 ? -7.855 7.121 -5.550 1.00 90.56 72 LYS A CA 1
ATOM 578 C C . LYS A 1 72 ? -8.195 8.061 -4.393 1.00 90.56 72 LYS A C 1
ATOM 580 O O . LYS A 1 72 ? -8.793 7.604 -3.428 1.00 90.56 72 LYS A O 1
ATOM 585 N N . LEU A 1 73 ? -7.779 9.324 -4.480 1.00 85.75 73 LEU A N 1
ATOM 586 C CA . LEU A 1 73 ? -8.037 10.361 -3.476 1.00 85.75 73 LEU A CA 1
ATOM 587 C C . LEU A 1 73 ? -9.190 11.303 -3.856 1.00 85.75 73 LEU A C 1
ATOM 589 O O . LEU A 1 73 ? -9.545 12.152 -3.042 1.00 85.75 73 LEU A O 1
ATOM 593 N N . ALA A 1 74 ? -9.705 11.189 -5.083 1.00 77.94 74 ALA A N 1
ATOM 594 C CA . ALA A 1 74 ? -10.826 11.971 -5.599 1.00 77.94 74 ALA A CA 1
ATOM 595 C C . ALA A 1 74 ? -12.180 11.459 -5.095 1.00 77.94 74 ALA A C 1
ATOM 597 O O . ALA A 1 74 ? -12.301 10.231 -4.870 1.00 77.94 74 ALA A O 1
#

pLDDT: mean 87.98, std 13.09, range [46.66, 97.06]

Secondary structure (DSSP, 8-state):
-----GGG--EEEEEEES-TTS-TTEEEEEEEEEETTEEEEEEEEEEB--SGGGHHHHHH-HHHHSB-HHHHH-

Radius of gyration: 16.5 Å; chains: 1; bounding box: 31×21×48 Å

Sequence (74 aa):
MHTHNPDKMQGIIFERMESIGTAGVARILEGYRWQDDVTLKIQMKARNGLSKKYDADRQRSPHLYGNNVPQKLA

Foldseek 3Di:
DDAADPVPFDKDWDKDAPDPPADSQWIKTWMWTDHPNDIDIDIDIWGDLPDPVCPVVCVVCVVRRPGCVVVRVD